Protein AF-F9D3M5-F1 (afdb_monomer_lite)

Secondary structure (DSSP, 8-state):
-HHHHHHHHHHT-TTGGGEEEEEEEEEETTEEEEEEEEEETT-TTHHHHHHHHHHHHHHHHS---

pLDDT: mean 82.12, std 12.33, range [41.62, 97.06]

InterPro domains:
  IPR046167 Protein of unknown function DUF6169 [PF19666] (2-55)

Foldseek 3Di:
DVVVVVVVVLVPDPVVVQKDKDKDWFQAPNDTDIDMDIGGPPPPCVVVVVVVVVVVRVCRNDDDD

Organism: Prevotella dentalis (strain ATCC 49559 / DSM 3688 / JCM 13448 / NCTC 12043 / ES 2772) (NCBI:txid908937)

Structure (mmCIF, N/CA/C/O backbone):
data_AF-F9D3M5-F1
#
_entry.id   AF-F9D3M5-F1
#
loop_
_atom_site.group_PDB
_atom_site.id
_atom_site.type_symbol
_atom_site.label_atom_id
_atom_site.label_alt_id
_atom_site.label_comp_id
_atom_site.label_asym_id
_atom_site.label_entity_id
_atom_site.label_seq_id
_atom_site.pdbx_PDB_ins_code
_atom_site.Cartn_x
_atom_site.Cartn_y
_atom_site.Cartn_z
_atom_site.occupancy
_atom_site.B_iso_or_equiv
_atom_site.auth_seq_id
_atom_site.auth_comp_id
_atom_site.auth_asym_id
_atom_site.auth_atom_id
_atom_site.pdbx_PDB_model_num
ATOM 1 N N . MET A 1 1 ? 4.236 -13.489 -11.952 1.00 54.03 1 MET A N 1
ATOM 2 C CA . MET A 1 1 ? 3.523 -14.639 -11.319 1.00 54.03 1 MET A CA 1
ATOM 3 C C . MET A 1 1 ? 3.680 -14.660 -9.795 1.00 54.03 1 MET A C 1
ATOM 5 O O . MET A 1 1 ? 2.753 -15.093 -9.124 1.00 54.03 1 MET A O 1
ATOM 9 N N . ARG A 1 2 ? 4.794 -14.157 -9.237 1.00 57.16 2 ARG A N 1
ATOM 10 C CA . ARG A 1 2 ? 5.035 -14.029 -7.785 1.00 57.16 2 ARG A CA 1
ATOM 11 C C . ARG A 1 2 ? 4.028 -13.110 -7.072 1.00 57.16 2 ARG A C 1
ATOM 13 O O . ARG A 1 2 ? 3.596 -13.397 -5.965 1.00 57.16 2 ARG A O 1
ATOM 20 N N . ASP A 1 3 ? 3.588 -12.064 -7.755 1.00 60.12 3 ASP A N 1
ATOM 21 C CA . ASP A 1 3 ? 2.698 -11.011 -7.235 1.00 60.12 3 ASP A CA 1
ATOM 22 C C . ASP A 1 3 ? 1.284 -11.551 -6.963 1.00 60.12 3 ASP A C 1
ATOM 24 O O . ASP A 1 3 ? 0.620 -11.155 -6.009 1.00 60.12 3 ASP A O 1
ATOM 28 N N . ARG A 1 4 ? 0.860 -12.552 -7.749 1.00 68.38 4 ARG A N 1
ATOM 29 C CA . ARG A 1 4 ? -0.407 -13.267 -7.547 1.00 68.38 4 ARG A CA 1
ATOM 30 C C . ARG A 1 4 ? -0.421 -14.102 -6.269 1.00 68.38 4 ARG A C 1
ATOM 32 O O . ARG A 1 4 ? -1.480 -14.233 -5.676 1.00 68.38 4 ARG A O 1
ATOM 39 N N . LEU A 1 5 ? 0.716 -14.660 -5.843 1.00 74.12 5 LEU A N 1
ATOM 40 C CA . LEU A 1 5 ? 0.783 -15.445 -4.604 1.00 74.12 5 LEU A CA 1
ATOM 41 C C . LEU A 1 5 ? 0.621 -14.548 -3.378 1.00 74.12 5 LEU A C 1
ATOM 43 O O . LEU A 1 5 ? -0.117 -14.901 -2.466 1.00 74.12 5 LEU A O 1
ATOM 47 N N . PHE A 1 6 ? 1.257 -13.374 -3.392 1.00 72.62 6 PHE A N 1
ATOM 48 C CA . PHE A 1 6 ? 1.110 -12.392 -2.321 1.00 72.62 6 PHE A CA 1
ATOM 49 C C . PHE A 1 6 ? -0.323 -11.851 -2.235 1.0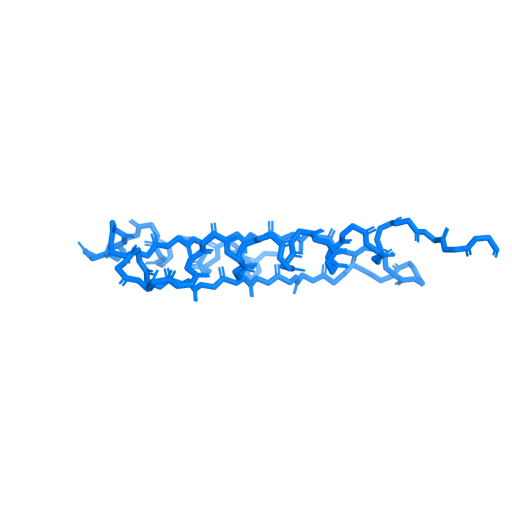0 72.62 6 PHE A C 1
ATOM 51 O O . PHE A 1 6 ? -0.904 -11.836 -1.152 1.00 72.62 6 PHE A O 1
ATOM 58 N N . LEU A 1 7 ? -0.915 -11.467 -3.373 1.00 72.12 7 LEU A N 1
ATOM 59 C CA . LEU A 1 7 ? -2.303 -10.997 -3.412 1.00 72.12 7 LEU A CA 1
ATOM 60 C C . LEU A 1 7 ? -3.272 -12.074 -2.922 1.00 72.12 7 LEU A C 1
ATOM 62 O O . LEU A 1 7 ? -4.123 -11.780 -2.094 1.00 72.12 7 LEU A O 1
ATOM 66 N N . ARG A 1 8 ? -3.095 -13.326 -3.356 1.00 76.38 8 ARG A N 1
ATOM 67 C CA . ARG A 1 8 ? -3.943 -14.448 -2.941 1.00 76.38 8 ARG A CA 1
ATOM 68 C C . ARG A 1 8 ? -3.813 -14.759 -1.448 1.00 76.38 8 ARG A C 1
ATOM 70 O O . ARG A 1 8 ? -4.820 -14.897 -0.769 1.00 76.38 8 ARG A O 1
ATOM 77 N N . TRP A 1 9 ? -2.588 -14.790 -0.920 1.00 80.38 9 TRP A N 1
ATOM 78 C CA . TRP A 1 9 ? -2.348 -14.939 0.519 1.00 80.38 9 TRP A CA 1
ATOM 79 C C . TRP A 1 9 ? -3.013 -13.816 1.326 1.00 80.38 9 TRP A C 1
ATOM 81 O O . TRP A 1 9 ? -3.632 -14.071 2.356 1.00 80.38 9 TRP A O 1
ATOM 91 N N . PHE A 1 10 ? -2.926 -12.572 0.850 1.00 72.12 10 PHE A N 1
ATOM 92 C CA . PHE A 1 10 ? -3.544 -11.439 1.531 1.00 72.12 10 PHE A CA 1
ATOM 93 C C . PHE A 1 10 ? -5.075 -11.430 1.409 1.00 72.12 10 PHE A C 1
ATOM 95 O O . PHE A 1 10 ? -5.770 -11.056 2.352 1.00 72.12 10 PHE A O 1
ATOM 102 N N . GLU A 1 11 ? -5.625 -11.860 0.274 1.00 74.25 11 GLU A N 1
ATOM 103 C CA . GLU A 1 11 ? -7.068 -12.042 0.101 1.00 74.25 11 GLU A CA 1
ATOM 104 C C . GLU A 1 11 ? -7.626 -13.074 1.084 1.00 74.25 11 GLU A C 1
ATOM 106 O O . GLU A 1 11 ? -8.720 -12.877 1.614 1.00 74.25 11 GLU A O 1
ATOM 111 N N . GLU A 1 12 ? -6.869 -14.132 1.365 1.00 78.94 12 GLU A N 1
ATOM 112 C CA . GLU A 1 12 ? -7.225 -15.198 2.308 1.00 78.94 12 GLU A CA 1
ATOM 113 C C . GLU A 1 12 ? -6.927 -14.829 3.776 1.00 78.94 12 GLU A C 1
ATOM 115 O O . GLU A 1 12 ? -7.328 -15.544 4.694 1.00 78.94 12 GLU A O 1
ATOM 120 N N . TYR A 1 13 ? -6.273 -13.691 4.030 1.00 79.44 13 TYR A N 1
ATOM 121 C CA . TYR A 1 13 ? -5.928 -13.258 5.379 1.00 79.44 13 TYR A CA 1
ATOM 122 C C . TYR A 1 13 ? -7.159 -12.766 6.157 1.00 79.44 13 TYR A C 1
ATOM 124 O O . TYR A 1 13 ? -7.808 -11.777 5.806 1.00 79.44 13 TYR A O 1
ATOM 132 N N . GLU A 1 14 ? -7.434 -13.421 7.286 1.00 76.62 14 GLU A N 1
ATOM 133 C CA . GLU A 1 14 ? -8.615 -13.211 8.140 1.00 76.62 14 GLU A CA 1
ATOM 134 C C . GLU A 1 14 ? -8.788 -11.757 8.623 1.00 76.62 14 GLU A C 1
ATOM 136 O O . GLU A 1 14 ? -9.896 -11.288 8.887 1.00 76.62 14 GLU A O 1
ATOM 141 N N . HIS A 1 15 ? -7.697 -10.991 8.699 1.00 79.25 15 HIS A N 1
ATOM 142 C CA . HIS A 1 15 ? -7.714 -9.591 9.118 1.00 79.25 15 HIS A CA 1
ATOM 143 C C . HIS A 1 15 ? -7.390 -8.601 7.996 1.00 79.25 15 HIS A C 1
ATOM 145 O O . HIS A 1 15 ? -7.019 -7.463 8.286 1.00 79.25 15 HIS A O 1
ATOM 151 N N . ARG A 1 16 ? -7.574 -8.973 6.721 1.00 77.50 16 ARG A N 1
ATOM 152 C CA . ARG A 1 16 ? -7.325 -8.087 5.564 1.00 77.50 16 ARG A CA 1
ATOM 153 C C . ARG A 1 16 ? -8.016 -6.725 5.675 1.00 77.50 16 ARG A C 1
ATOM 155 O O . ARG A 1 16 ? -7.464 -5.712 5.264 1.00 77.50 16 ARG A O 1
ATOM 162 N N . GLY A 1 17 ? -9.191 -6.680 6.311 1.00 82.00 17 GLY A N 1
ATOM 163 C CA . GLY A 1 17 ? -9.938 -5.444 6.555 1.00 82.00 17 GLY A CA 1
ATOM 164 C C . GLY A 1 17 ? -9.208 -4.437 7.448 1.00 82.00 17 GLY A C 1
ATOM 165 O O . GLY A 1 17 ? -9.528 -3.257 7.395 1.00 82.00 17 GLY A O 1
ATOM 166 N N . LYS A 1 18 ? -8.205 -4.862 8.228 1.00 88.88 18 LYS A N 1
ATOM 167 C CA . LYS A 1 18 ? -7.376 -3.975 9.060 1.00 88.88 18 LYS A CA 1
ATOM 168 C C . LYS A 1 18 ? -6.291 -3.257 8.267 1.00 88.88 18 LYS A C 1
ATOM 170 O O . LYS A 1 18 ? -5.656 -2.369 8.824 1.00 88.88 18 LYS A O 1
ATOM 175 N N . PHE A 1 19 ? -6.077 -3.613 7.003 1.00 89.50 19 PHE A N 1
ATOM 176 C CA . PHE A 1 19 ? -4.993 -3.078 6.192 1.00 89.50 19 PHE A CA 1
ATOM 177 C C . PHE A 1 19 ? -5.515 -2.461 4.890 1.00 89.50 19 PHE A C 1
ATOM 179 O O . PHE A 1 19 ? -6.600 -2.781 4.396 1.00 89.50 19 PHE A O 1
ATOM 186 N N . VAL A 1 20 ? -4.728 -1.543 4.347 1.00 89.50 20 VAL A N 1
ATOM 187 C CA . VAL A 1 20 ? -4.821 -1.031 2.982 1.00 89.50 20 VAL A CA 1
ATOM 188 C C . VAL A 1 20 ? -3.578 -1.504 2.256 1.00 89.50 20 VAL A C 1
ATOM 190 O O . VAL A 1 20 ? -2.471 -1.334 2.765 1.00 89.50 20 VAL A O 1
ATOM 193 N N . ILE A 1 21 ? -3.770 -2.093 1.078 1.00 88.19 21 ILE A N 1
ATOM 194 C CA . ILE A 1 21 ? -2.678 -2.475 0.189 1.00 88.19 21 ILE A CA 1
ATOM 195 C C . ILE A 1 21 ? -2.828 -1.722 -1.118 1.00 88.19 21 ILE A C 1
ATOM 197 O O . ILE A 1 21 ? -3.897 -1.749 -1.730 1.00 88.19 21 ILE A O 1
ATOM 201 N N . LYS A 1 22 ? -1.738 -1.100 -1.563 1.00 88.50 22 LYS A N 1
ATOM 202 C CA . LYS A 1 22 ? -1.591 -0.639 -2.941 1.00 88.50 22 LYS A CA 1
ATOM 203 C C . LYS A 1 22 ? -0.385 -1.304 -3.570 1.00 88.50 22 LYS A C 1
ATOM 205 O O . LYS A 1 22 ? 0.656 -1.437 -2.934 1.00 88.50 22 LYS A O 1
ATOM 210 N N . VAL A 1 23 ? -0.551 -1.728 -4.816 1.00 87.44 23 VAL A N 1
ATOM 211 C CA . VAL A 1 23 ? 0.501 -2.334 -5.629 1.00 87.44 23 VAL A CA 1
ATOM 212 C C . VAL A 1 23 ? 0.548 -1.583 -6.944 1.00 87.44 23 VAL A C 1
ATOM 214 O O . VAL A 1 23 ? -0.488 -1.383 -7.575 1.00 87.44 23 VAL A O 1
ATOM 217 N N . SER A 1 24 ? 1.750 -1.211 -7.360 1.00 87.38 24 SER A N 1
ATOM 218 C CA . SER A 1 24 ? 1.987 -0.490 -8.600 1.00 87.38 24 SER A CA 1
ATOM 219 C C . SER A 1 24 ? 3.126 -1.127 -9.377 1.00 87.38 24 SER A C 1
ATOM 221 O O . SER A 1 24 ? 4.155 -1.509 -8.816 1.00 87.38 24 SER A O 1
ATOM 223 N N . LYS A 1 25 ? 2.936 -1.219 -10.692 1.00 86.00 25 LYS A N 1
ATOM 224 C CA . LYS A 1 25 ? 3.977 -1.614 -11.635 1.00 86.00 25 LYS A CA 1
ATOM 225 C C . LYS A 1 25 ? 4.718 -0.360 -12.102 1.00 86.00 25 LYS A C 1
ATOM 227 O O . LYS A 1 25 ? 4.092 0.601 -12.548 1.00 86.00 25 LYS A O 1
ATOM 232 N N . ILE A 1 26 ? 6.038 -0.382 -12.004 1.00 85.94 26 ILE A N 1
ATOM 233 C CA . ILE A 1 26 ? 6.940 0.695 -12.405 1.00 85.94 26 ILE A CA 1
ATOM 234 C C . ILE A 1 26 ? 7.822 0.152 -13.525 1.00 85.94 26 ILE A C 1
ATOM 236 O O . ILE A 1 26 ? 8.518 -0.837 -13.327 1.00 85.94 26 ILE A O 1
ATOM 240 N N . THR A 1 27 ? 7.796 0.778 -14.700 1.00 81.19 27 THR A N 1
ATOM 241 C CA . THR A 1 27 ? 8.664 0.377 -15.819 1.00 81.19 27 THR A CA 1
ATOM 242 C C . THR A 1 27 ? 9.819 1.363 -15.906 1.00 81.19 27 THR A C 1
ATOM 244 O O . THR A 1 27 ? 9.634 2.482 -16.373 1.00 81.19 27 THR A O 1
ATOM 247 N N . ALA A 1 28 ? 10.999 0.955 -15.448 1.00 77.12 28 ALA A N 1
ATOM 248 C CA . ALA A 1 28 ? 12.208 1.775 -15.476 1.00 77.12 28 ALA A CA 1
ATOM 249 C C . ALA A 1 28 ? 13.256 1.073 -16.342 1.00 77.12 28 ALA A C 1
ATOM 251 O O . ALA A 1 28 ? 13.491 -0.117 -16.168 1.00 77.12 28 ALA A O 1
ATOM 252 N N . GLU A 1 29 ? 13.837 1.788 -17.311 1.00 79.12 29 GLU A N 1
ATOM 253 C CA . GLU A 1 29 ? 14.891 1.258 -18.200 1.00 79.12 29 GLU A CA 1
ATOM 254 C C . GLU A 1 29 ? 14.524 -0.059 -18.921 1.00 79.12 29 GLU A C 1
ATOM 256 O O . GLU A 1 29 ? 15.373 -0.891 -19.222 1.00 79.12 29 GLU A O 1
ATOM 261 N N . GLY A 1 30 ? 13.232 -0.268 -19.205 1.00 80.00 30 GLY A N 1
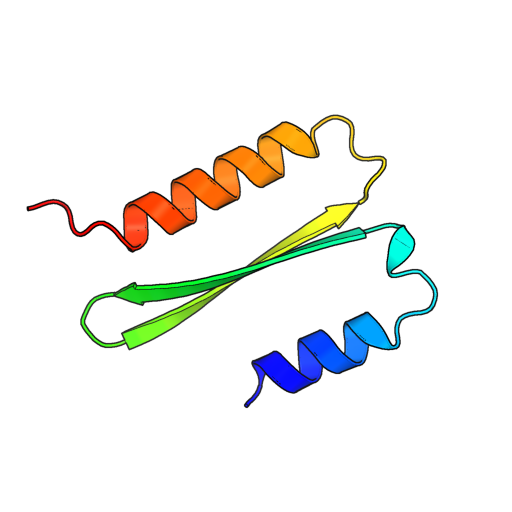ATOM 262 C CA . GLY A 1 30 ? 12.735 -1.500 -19.833 1.00 80.00 30 GLY A CA 1
ATOM 263 C C . GLY A 1 30 ? 12.603 -2.692 -18.878 1.00 80.00 30 GLY A C 1
ATOM 264 O O . GLY A 1 30 ? 12.228 -3.777 -19.318 1.00 80.00 30 GLY A O 1
ATOM 265 N N . VAL A 1 31 ? 12.864 -2.496 -17.583 1.00 82.00 31 VAL A N 1
ATOM 266 C CA . VAL A 1 31 ? 12.669 -3.492 -16.528 1.00 82.00 31 VAL A CA 1
ATOM 267 C C . VAL A 1 31 ? 11.396 -3.184 -15.741 1.00 82.00 31 VAL A C 1
ATOM 269 O O . VAL A 1 31 ? 11.210 -2.098 -15.181 1.00 82.00 31 VAL A O 1
ATOM 272 N N . ASP A 1 32 ? 10.524 -4.186 -15.672 1.00 83.06 32 ASP A N 1
ATOM 273 C CA . ASP A 1 32 ? 9.301 -4.158 -14.880 1.00 83.06 32 ASP A CA 1
ATOM 274 C C . ASP A 1 32 ? 9.613 -4.376 -13.392 1.00 83.06 32 ASP A C 1
ATOM 276 O O . ASP A 1 32 ? 9.964 -5.474 -12.960 1.00 83.06 32 ASP A O 1
ATOM 280 N N . ASN A 1 33 ? 9.435 -3.329 -12.596 1.00 82.88 33 ASN A N 1
ATOM 281 C CA . ASN A 1 33 ? 9.535 -3.343 -11.144 1.00 82.88 33 ASN A CA 1
ATOM 282 C C . ASN A 1 33 ? 8.140 -3.296 -10.510 1.00 82.88 33 ASN A C 1
ATOM 284 O O . ASN A 1 33 ? 7.197 -2.735 -11.066 1.00 82.88 33 ASN A O 1
ATOM 288 N N . TYR A 1 34 ? 8.008 -3.871 -9.317 1.00 84.25 34 TYR A N 1
ATOM 289 C CA . TYR A 1 34 ? 6.761 -3.867 -8.556 1.00 84.25 34 TYR A CA 1
ATOM 290 C C . TYR A 1 34 ? 7.007 -3.234 -7.194 1.00 84.25 34 TYR A C 1
ATOM 292 O O . TYR A 1 34 ? 7.831 -3.723 -6.423 1.00 84.25 34 TYR A O 1
ATOM 300 N N . ALA A 1 35 ? 6.273 -2.166 -6.902 1.00 86.62 35 ALA A N 1
ATOM 301 C CA . ALA A 1 35 ? 6.253 -1.524 -5.598 1.00 86.62 35 ALA A CA 1
ATOM 302 C C . ALA A 1 35 ? 4.920 -1.827 -4.913 1.00 86.62 35 ALA A C 1
ATOM 304 O O . ALA A 1 35 ? 3.866 -1.805 -5.552 1.00 86.62 35 ALA A O 1
ATOM 305 N N . ALA A 1 36 ? 4.959 -2.107 -3.615 1.00 88.88 36 ALA A N 1
ATOM 306 C CA . ALA A 1 36 ? 3.764 -2.318 -2.815 1.00 88.88 36 ALA A CA 1
ATOM 307 C C . ALA A 1 36 ? 3.894 -1.610 -1.467 1.00 88.88 36 ALA A C 1
ATOM 309 O O . ALA A 1 36 ? 4.967 -1.617 -0.866 1.00 88.88 36 ALA A O 1
ATOM 310 N N . VAL A 1 37 ? 2.789 -1.044 -0.987 1.00 91.38 37 VAL A N 1
ATOM 311 C CA . VAL A 1 37 ? 2.674 -0.485 0.361 1.00 91.38 37 VAL A CA 1
ATOM 312 C C . VAL A 1 37 ? 1.518 -1.158 1.090 1.00 91.38 37 VAL A C 1
ATOM 314 O O . VAL A 1 37 ? 0.456 -1.392 0.510 1.00 91.38 37 VAL A O 1
ATOM 317 N N . ILE A 1 38 ? 1.746 -1.491 2.360 1.00 91.12 38 ILE A N 1
ATOM 318 C CA . ILE A 1 38 ? 0.772 -2.116 3.255 1.00 91.12 38 ILE A CA 1
ATOM 319 C C . ILE A 1 38 ? 0.709 -1.257 4.511 1.00 91.12 38 ILE A C 1
ATOM 321 O O . ILE A 1 38 ? 1.715 -1.095 5.199 1.00 91.12 38 ILE A O 1
ATOM 325 N N . VAL A 1 39 ? -0.465 -0.718 4.820 1.00 93.38 39 VAL A N 1
ATOM 326 C CA . VAL A 1 39 ? -0.655 0.185 5.963 1.00 93.38 39 VAL A CA 1
ATOM 327 C C . VAL A 1 39 ? -1.850 -0.279 6.776 1.00 93.38 39 VAL A C 1
ATOM 329 O O . VAL A 1 39 ? -2.861 -0.686 6.209 1.00 93.38 39 VAL A O 1
ATOM 332 N N . GLN A 1 40 ? -1.767 -0.221 8.103 1.00 93.06 40 GLN A N 1
ATOM 333 C CA . GLN A 1 40 ? -2.943 -0.449 8.940 1.00 93.06 40 GLN A CA 1
ATOM 334 C C . GLN A 1 40 ? -3.953 0.694 8.779 1.00 93.06 40 GLN A C 1
ATOM 336 O O . GLN A 1 40 ? -3.583 1.864 8.761 1.00 93.06 40 GLN A O 1
ATOM 341 N N . ARG A 1 41 ? -5.247 0.371 8.709 1.00 91.06 41 ARG A N 1
ATOM 342 C CA . ARG A 1 41 ? -6.325 1.356 8.531 1.00 91.06 41 ARG A CA 1
ATOM 343 C C . ARG A 1 41 ? -6.463 2.338 9.687 1.00 91.06 41 ARG A C 1
ATOM 345 O O . ARG A 1 41 ? -6.947 3.440 9.482 1.00 91.06 41 ARG A O 1
ATOM 352 N N . ASN A 1 42 ? -6.076 1.931 10.891 1.00 93.38 42 ASN A N 1
ATOM 353 C CA . ASN A 1 42 ? -6.084 2.785 12.077 1.00 93.38 42 ASN A CA 1
ATOM 354 C C . ASN A 1 42 ? -4.806 3.632 12.205 1.00 93.38 42 ASN A C 1
ATOM 356 O O . ASN A 1 42 ? -4.632 4.299 13.223 1.00 93.38 42 ASN A O 1
ATOM 360 N N . ASN A 1 43 ? -3.905 3.594 11.218 1.00 94.38 43 ASN A N 1
ATOM 361 C CA . ASN A 1 43 ? -2.735 4.453 11.219 1.00 94.38 43 ASN A CA 1
ATOM 362 C C . ASN A 1 43 ? -3.190 5.911 10.999 1.00 94.38 43 ASN A C 1
ATOM 364 O O . ASN A 1 43 ? -3.827 6.193 9.983 1.00 94.38 43 ASN A O 1
ATOM 368 N N . PRO A 1 44 ? -2.864 6.846 11.909 1.00 96.50 44 PRO A N 1
ATOM 369 C CA . PRO A 1 44 ? -3.281 8.245 11.795 1.00 96.50 44 PRO A CA 1
ATOM 370 C C . PRO A 1 44 ? -2.700 8.957 10.564 1.00 96.50 44 PRO A C 1
ATOM 372 O O . PRO A 1 44 ? -3.220 9.986 10.152 1.00 96.50 44 PRO A O 1
ATOM 375 N N . GLN A 1 45 ? -1.641 8.412 9.964 1.00 96.94 45 GLN A N 1
ATOM 376 C CA . GLN A 1 45 ? -0.985 8.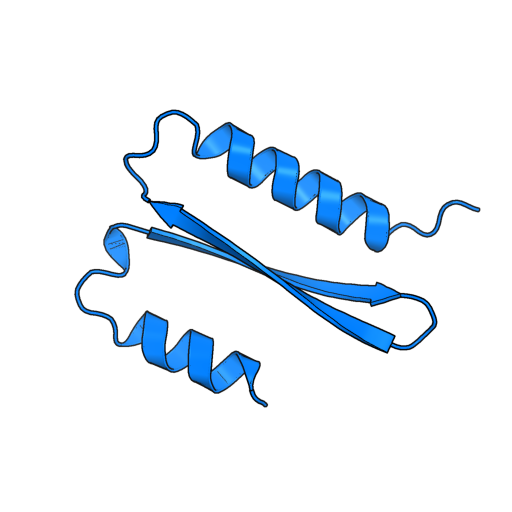938 8.76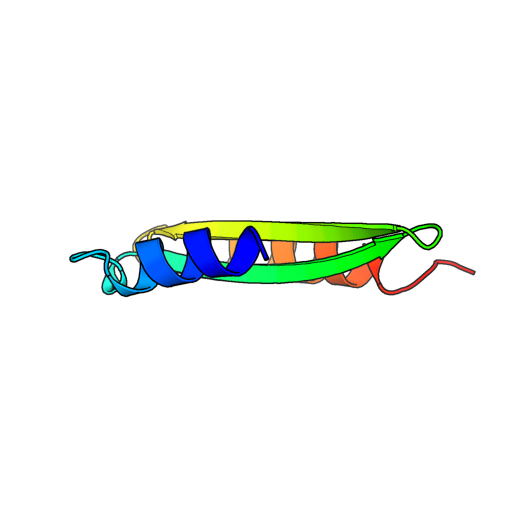8 1.00 96.94 45 GLN A CA 1
ATOM 377 C C . GLN A 1 45 ? -1.379 8.172 7.499 1.00 96.94 45 GLN A C 1
ATOM 379 O O . GLN A 1 45 ? -0.720 8.329 6.475 1.00 96.94 45 GLN A O 1
ATOM 384 N N . LEU A 1 46 ? -2.423 7.331 7.547 1.00 94.75 46 LEU A N 1
ATOM 385 C CA . LEU A 1 46 ? -2.832 6.482 6.424 1.00 94.75 46 LEU A CA 1
ATOM 386 C C . LEU A 1 46 ? -2.938 7.267 5.113 1.00 94.75 46 LEU A C 1
ATOM 388 O O . LEU A 1 46 ? -2.349 6.859 4.118 1.00 94.75 46 LEU A O 1
ATOM 392 N N . GLU A 1 47 ? -3.667 8.382 5.114 1.00 94.81 47 GLU A N 1
ATOM 393 C CA . GLU A 1 47 ? -3.876 9.181 3.904 1.00 94.81 47 GLU A CA 1
ATOM 394 C C . GLU A 1 47 ? -2.560 9.736 3.355 1.00 94.81 47 GLU A C 1
ATOM 396 O O . GLU A 1 47 ? -2.308 9.617 2.158 1.00 94.81 47 GLU A O 1
ATOM 401 N N . GLN A 1 48 ? -1.688 10.246 4.231 1.00 97.06 48 GLN A N 1
ATOM 402 C CA . GLN A 1 48 ? -0.383 10.773 3.835 1.00 97.06 48 GLN A CA 1
ATOM 403 C C . GLN A 1 48 ? 0.507 9.681 3.235 1.00 97.06 48 GLN A C 1
ATOM 405 O O . GLN A 1 48 ? 1.070 9.868 2.166 1.00 97.06 48 GLN A O 1
ATOM 410 N N . ILE A 1 49 ? 0.585 8.510 3.875 1.00 95.88 49 ILE A N 1
ATOM 411 C CA . ILE A 1 49 ? 1.407 7.392 3.388 1.00 95.88 49 ILE A CA 1
ATOM 412 C C . ILE A 1 49 ? 0.923 6.924 2.010 1.00 95.88 49 ILE A C 1
ATOM 414 O O . ILE A 1 49 ? 1.732 6.616 1.135 1.00 95.88 49 ILE A O 1
ATOM 418 N N . ILE A 1 50 ? -0.397 6.859 1.806 1.00 95.19 50 ILE A N 1
ATOM 419 C CA . ILE A 1 50 ? -0.969 6.496 0.507 1.00 95.19 50 ILE A CA 1
ATOM 420 C C . ILE A 1 50 ? -0.673 7.573 -0.541 1.00 95.19 50 ILE A C 1
ATOM 422 O O . ILE A 1 50 ? -0.303 7.221 -1.660 1.00 95.19 50 ILE A O 1
ATOM 426 N N . HIS A 1 51 ? -0.791 8.853 -0.185 1.00 95.31 51 HIS A N 1
ATOM 427 C CA . HIS A 1 51 ? -0.470 9.969 -1.071 1.00 95.31 51 HIS A CA 1
ATOM 428 C C . HIS A 1 51 ? 1.003 9.959 -1.501 1.00 95.31 51 HIS A C 1
ATOM 430 O O . HIS A 1 51 ? 1.294 9.992 -2.696 1.00 95.31 51 HIS A O 1
ATOM 436 N N . ASP A 1 52 ? 1.927 9.828 -0.549 1.00 94.94 52 ASP A N 1
ATOM 437 C CA . ASP A 1 52 ? 3.368 9.793 -0.812 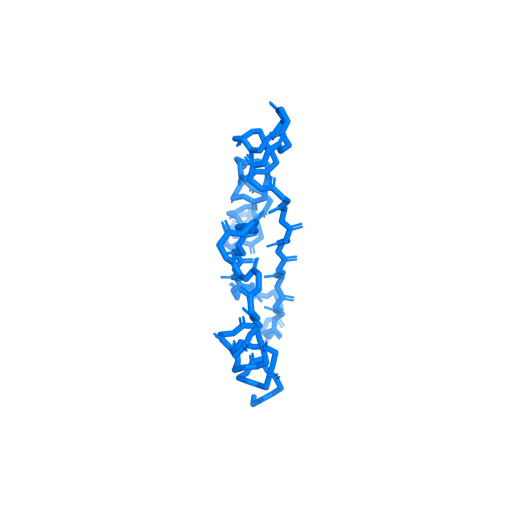1.00 94.94 52 ASP A CA 1
ATOM 438 C C . ASP A 1 52 ? 3.738 8.601 -1.702 1.00 94.94 52 ASP A C 1
ATOM 440 O O . ASP A 1 52 ? 4.555 8.719 -2.617 1.00 94.94 52 ASP A O 1
ATOM 444 N N . PHE A 1 53 ? 3.100 7.448 -1.478 1.00 93.75 53 PHE A N 1
ATOM 445 C CA . PHE A 1 53 ? 3.287 6.273 -2.323 1.00 93.75 53 PHE A CA 1
ATOM 446 C C . PHE A 1 53 ? 2.819 6.516 -3.763 1.00 93.75 53 PHE A C 1
ATOM 448 O O . PHE A 1 53 ? 3.508 6.129 -4.707 1.00 93.75 53 PHE A O 1
ATOM 4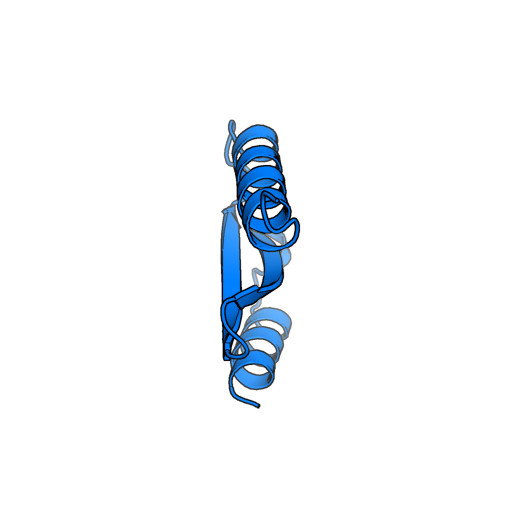55 N N . GLU A 1 54 ? 1.666 7.158 -3.954 1.00 91.50 54 GLU A N 1
ATOM 456 C CA . GLU A 1 54 ? 1.172 7.507 -5.289 1.00 91.50 54 GLU A CA 1
ATOM 457 C C . GLU A 1 54 ? 2.081 8.511 -5.995 1.00 91.50 54 GLU A C 1
ATOM 459 O O . GLU A 1 54 ? 2.377 8.324 -7.175 1.00 91.50 54 GLU A O 1
ATOM 464 N N . GLN A 1 55 ? 2.577 9.525 -5.281 1.00 91.81 55 GLN A N 1
ATOM 465 C CA . GLN A 1 55 ? 3.541 10.479 -5.827 1.00 91.81 55 GLN A CA 1
ATOM 466 C C . GLN A 1 55 ? 4.854 9.801 -6.220 1.00 91.81 55 GLN A C 1
ATOM 468 O O . GLN A 1 55 ? 5.356 10.036 -7.318 1.00 91.81 55 GLN A O 1
ATOM 473 N N . PHE A 1 56 ? 5.380 8.923 -5.361 1.00 88.50 56 PHE A N 1
ATOM 474 C CA . PHE A 1 56 ? 6.572 8.129 -5.645 1.00 88.50 56 PHE A CA 1
ATOM 475 C C . PHE A 1 56 ? 6.379 7.313 -6.924 1.00 88.50 56 PHE A C 1
ATOM 477 O O . PHE A 1 56 ? 7.143 7.458 -7.871 1.00 88.50 56 PHE A O 1
ATOM 484 N N . VAL A 1 57 ? 5.325 6.498 -7.001 1.00 88.81 57 VAL A N 1
ATOM 485 C CA . VAL A 1 57 ? 5.051 5.671 -8.187 1.00 88.81 57 VAL A CA 1
ATOM 486 C C . VAL A 1 57 ? 4.864 6.537 -9.434 1.00 88.81 57 VAL A C 1
ATOM 488 O O . VAL A 1 57 ? 5.400 6.196 -10.488 1.00 88.81 57 VAL A O 1
ATOM 491 N N . GLY A 1 58 ? 4.128 7.645 -9.315 1.00 85.25 58 GLY A N 1
ATOM 492 C CA . GLY A 1 58 ? 3.896 8.591 -10.402 1.00 85.25 58 GLY A CA 1
ATOM 493 C C . GLY A 1 58 ? 5.201 9.153 -10.957 1.00 85.25 58 GLY A C 1
ATOM 494 O O . GLY A 1 58 ? 5.405 9.101 -12.167 1.00 85.25 58 GLY A O 1
ATOM 495 N N . PHE A 1 59 ? 6.120 9.573 -10.082 1.00 83.44 59 PHE A N 1
ATOM 496 C CA . PHE A 1 59 ? 7.442 10.073 -10.465 1.00 83.44 59 PHE A CA 1
ATOM 497 C C . PHE A 1 59 ? 8.243 9.057 -11.288 1.00 83.44 59 PHE A C 1
ATOM 499 O O . PHE A 1 59 ? 8.867 9.428 -12.275 1.00 83.44 59 PHE A O 1
ATOM 506 N N . PHE A 1 60 ? 8.202 7.768 -10.936 1.00 74.56 60 PHE A N 1
ATOM 507 C CA . PHE A 1 60 ? 8.918 6.740 -11.701 1.00 74.56 60 PHE A CA 1
ATOM 508 C C . PHE A 1 60 ? 8.216 6.324 -13.004 1.00 74.56 60 PHE A C 1
ATOM 510 O O . PHE A 1 60 ? 8.847 5.711 -13.864 1.00 74.56 60 PHE A O 1
ATOM 517 N N . GLN A 1 61 ? 6.921 6.612 -13.159 1.00 69.38 61 GLN A N 1
ATOM 518 C CA . GLN A 1 61 ? 6.183 6.354 -14.400 1.00 69.38 61 GLN A CA 1
ATOM 519 C C . GLN A 1 61 ? 6.334 7.499 -15.408 1.00 69.38 61 GLN A C 1
ATOM 521 O O . GLN A 1 61 ? 6.420 7.250 -16.612 1.00 69.38 61 GLN A O 1
ATOM 526 N N . SER A 1 62 ? 6.404 8.743 -14.937 1.00 63.53 62 SER A N 1
ATOM 527 C CA . SER A 1 62 ? 6.771 9.894 -15.754 1.00 63.53 62 SER A CA 1
ATOM 528 C C . SER A 1 62 ? 8.291 9.950 -15.879 1.00 63.53 62 SER A C 1
ATOM 530 O O . SER A 1 62 ? 8.959 10.458 -14.983 1.00 63.53 62 SER A O 1
ATOM 532 N N . LYS A 1 63 ? 8.865 9.441 -16.976 1.00 51.31 63 LYS A N 1
ATOM 533 C CA . LYS A 1 63 ? 10.256 9.780 -17.316 1.00 51.31 63 LYS A CA 1
ATOM 534 C C . LYS A 1 63 ? 10.393 11.311 -17.258 1.00 51.31 63 LYS A C 1
ATOM 536 O O . LYS A 1 63 ? 9.644 11.967 -17.984 1.00 51.31 63 LYS A O 1
ATOM 541 N N . PRO A 1 64 ? 11.282 11.889 -16.431 1.00 53.41 64 PRO A N 1
ATOM 542 C CA . PRO A 1 64 ? 11.697 13.255 -16.682 1.00 53.41 64 PRO A CA 1
ATOM 543 C C . PRO A 1 64 ? 12.375 13.251 -18.056 1.00 53.41 64 PRO A C 1
ATOM 545 O O . PRO A 1 64 ? 13.207 12.379 -18.324 1.00 53.41 64 PRO A O 1
ATOM 548 N N . GLU A 1 65 ? 11.917 14.136 -18.942 1.00 41.62 65 GLU A N 1
ATOM 549 C CA . GLU A 1 65 ? 12.625 14.445 -20.190 1.00 41.62 65 GLU A CA 1
ATOM 550 C C . GLU A 1 65 ? 14.058 14.914 -19.910 1.00 41.62 65 GLU A C 1
ATOM 552 O O . GLU A 1 65 ? 14.271 15.604 -18.882 1.00 41.62 65 GLU A O 1
#

Sequence (65 aa):
MRDRLFLRWFEEYEHRGKFVIKVSKITAEGVDNYAAVIVQRNNPQLEQIIHDFEQFVGFFQSKPE

Radius of gyration: 13.7 Å; chains: 1; bounding box: 25×30×32 Å